Protein AF-A0A8C9LCV6-F1 (afdb_monomer_lite)

Radius of gyration: 14.2 Å; chains: 1; bounding box: 24×48×36 Å

Organism: Pavo cristatus (NCBI:txid9049)

Structure (mmCIF, N/CA/C/O backbone):
data_AF-A0A8C9LCV6-F1
#
_entry.id   AF-A0A8C9LCV6-F1
#
loop_
_atom_site.group_PDB
_atom_site.id
_atom_site.type_symbol
_atom_site.label_atom_id
_atom_site.label_alt_id
_atom_site.label_comp_id
_atom_site.label_asym_id
_atom_site.label_entity_id
_atom_site.label_seq_id
_atom_site.pdbx_PDB_ins_code
_atom_site.Cartn_x
_atom_site.Cartn_y
_atom_site.Cartn_z
_atom_site.occupancy
_atom_site.B_iso_or_equiv
_atom_site.auth_seq_id
_atom_site.auth_comp_id
_atom_site.auth_asym_id
_atom_site.auth_atom_id
_atom_site.pdbx_PDB_model_num
ATOM 1 N N . MET A 1 1 ? 5.111 32.596 -3.347 1.00 37.19 1 MET A N 1
ATOM 2 C CA . MET A 1 1 ? 4.837 31.468 -2.432 1.00 37.19 1 MET A CA 1
ATOM 3 C C . MET A 1 1 ? 4.104 30.391 -3.222 1.00 37.19 1 MET A C 1
ATOM 5 O O . MET A 1 1 ? 2.893 30.475 -3.363 1.00 37.19 1 MET A O 1
ATOM 9 N N . SER A 1 2 ? 4.832 29.452 -3.838 1.00 41.66 2 SER A N 1
ATOM 10 C CA . SER A 1 2 ? 4.213 28.379 -4.629 1.00 41.66 2 SER A CA 1
ATOM 11 C C . SER A 1 2 ? 3.547 27.384 -3.693 1.00 41.66 2 SER A C 1
ATOM 13 O O . SER A 1 2 ? 4.225 26.673 -2.952 1.00 41.66 2 SER A O 1
ATOM 15 N N . GLY A 1 3 ? 2.214 27.369 -3.708 1.00 40.94 3 GLY A N 1
ATOM 16 C CA . GLY A 1 3 ? 1.422 26.345 -3.050 1.00 40.94 3 GLY A CA 1
ATOM 17 C C . GLY A 1 3 ? 1.885 24.983 -3.544 1.00 40.94 3 GLY A C 1
ATOM 18 O O . GLY A 1 3 ? 1.785 24.683 -4.732 1.00 40.94 3 GLY A O 1
ATOM 19 N N . ARG A 1 4 ? 2.439 24.190 -2.624 1.00 45.34 4 ARG A N 1
ATOM 20 C CA . ARG A 1 4 ? 2.703 22.767 -2.805 1.00 45.34 4 ARG A CA 1
ATOM 21 C C . ARG A 1 4 ? 1.401 22.127 -3.277 1.00 45.34 4 ARG A C 1
ATOM 23 O O . ARG A 1 4 ? 0.523 21.845 -2.466 1.00 45.34 4 ARG A O 1
ATOM 30 N N . GLN A 1 5 ? 1.264 21.915 -4.583 1.00 45.50 5 GLN A N 1
ATOM 31 C CA . GLN A 1 5 ? 0.338 20.921 -5.099 1.00 45.50 5 GLN A CA 1
ATOM 32 C C . GLN A 1 5 ? 0.917 19.577 -4.672 1.00 45.50 5 GLN A C 1
ATOM 34 O O . GLN A 1 5 ? 1.698 18.966 -5.392 1.00 45.50 5 GLN A O 1
ATOM 39 N N . GLY A 1 6 ? 0.646 19.199 -3.421 1.00 42.59 6 GLY A N 1
ATOM 40 C CA . GLY A 1 6 ? 1.007 17.894 -2.901 1.00 42.59 6 GLY A CA 1
ATOM 41 C C . GLY A 1 6 ? 0.444 16.859 -3.858 1.00 42.59 6 GLY A C 1
ATOM 42 O O . GLY A 1 6 ? -0.743 16.925 -4.185 1.00 42.59 6 GLY A O 1
ATOM 43 N N . ASN A 1 7 ? 1.326 15.990 -4.355 1.00 45.88 7 ASN A N 1
ATOM 44 C CA . ASN A 1 7 ? 1.008 14.803 -5.134 1.00 45.88 7 ASN A CA 1
ATOM 45 C C . ASN A 1 7 ? -0.377 14.281 -4.737 1.00 45.88 7 ASN A C 1
ATOM 47 O O . ASN A 1 7 ? -0.546 13.793 -3.626 1.00 45.88 7 ASN A O 1
ATOM 51 N N . LYS A 1 8 ? -1.371 14.414 -5.624 1.00 52.00 8 LYS A N 1
ATOM 52 C CA . LYS A 1 8 ? -2.706 13.801 -5.477 1.00 52.00 8 LYS A CA 1
ATOM 53 C C . LYS A 1 8 ? -2.751 12.374 -6.041 1.00 52.00 8 LYS A C 1
ATOM 55 O O . LYS A 1 8 ? -3.818 11.784 -6.171 1.00 52.00 8 LYS A O 1
ATOM 60 N N . LEU A 1 9 ? -1.592 11.820 -6.394 1.00 53.12 9 LEU A N 1
ATOM 61 C CA . LEU A 1 9 ? -1.432 10.417 -6.773 1.00 53.12 9 LEU A CA 1
ATOM 62 C C . LEU A 1 9 ? -1.693 9.431 -5.612 1.00 53.12 9 LEU A C 1
ATOM 64 O O . LEU A 1 9 ? -2.414 8.463 -5.848 1.00 53.12 9 LEU A O 1
ATOM 68 N N . PRO A 1 10 ? -1.244 9.674 -4.361 1.00 54.78 10 PRO A N 1
ATOM 69 C CA . PRO A 1 10 ? -1.513 8.774 -3.250 1.00 54.78 10 PRO A CA 1
ATOM 70 C C . PRO A 1 10 ? -2.975 8.797 -2.778 1.00 54.78 10 PRO A C 1
ATOM 72 O O . PRO A 1 10 ? -3.376 7.903 -2.048 1.00 54.78 10 PRO A O 1
ATOM 75 N N . SER A 1 11 ? -3.793 9.773 -3.189 1.00 63.75 11 SER A N 1
ATOM 76 C CA . SER A 1 11 ? -5.221 9.804 -2.842 1.00 63.75 11 SER A CA 1
ATOM 77 C C . SER A 1 11 ? -6.130 9.190 -3.913 1.00 63.75 11 SER A C 1
ATOM 79 O O . SER A 1 11 ? -7.328 9.069 -3.684 1.00 63.75 11 SER A O 1
ATOM 81 N N . ASN A 1 12 ? -5.610 8.831 -5.094 1.00 79.81 12 ASN A N 1
ATOM 82 C CA . ASN A 1 12 ? -6.405 8.256 -6.185 1.00 79.81 12 ASN A CA 1
ATOM 83 C C . ASN A 1 12 ? -5.957 6.821 -6.495 1.00 79.81 12 ASN A C 1
ATOM 85 O O . ASN A 1 12 ? -5.280 6.560 -7.494 1.00 79.81 12 ASN A O 1
ATOM 89 N N . LEU A 1 13 ? -6.359 5.889 -5.624 1.00 84.31 13 LEU A N 1
ATOM 90 C CA . LEU A 1 13 ? -6.005 4.468 -5.710 1.00 84.31 13 LEU A CA 1
ATOM 91 C C . LEU A 1 13 ? -6.297 3.847 -7.092 1.00 84.31 13 LEU A C 1
ATOM 93 O O . LEU A 1 13 ? -5.404 3.183 -7.617 1.00 84.31 13 LEU A O 1
ATOM 97 N N . PRO A 1 14 ? -7.460 4.072 -7.746 1.00 86.19 14 PRO A N 1
ATOM 98 C CA . PRO A 1 14 ? -7.717 3.525 -9.082 1.00 86.19 14 PRO A CA 1
ATOM 99 C C . PRO A 1 14 ? -6.706 3.972 -10.144 1.00 86.19 14 PRO A C 1
ATOM 101 O O . PRO A 1 14 ? -6.274 3.168 -10.971 1.00 86.19 14 PRO A O 1
ATOM 104 N N . GLN A 1 15 ? -6.304 5.246 -10.117 1.00 85.19 15 GLN A N 1
ATOM 105 C CA . GLN A 1 15 ? -5.314 5.764 -11.059 1.00 85.19 15 GLN A CA 1
ATOM 106 C C . GLN A 1 15 ? -3.945 5.138 -10.802 1.00 85.19 15 GLN A C 1
ATOM 108 O O . GLN A 1 15 ? -3.304 4.677 -11.745 1.00 85.19 15 GLN A O 1
ATOM 113 N N . LEU A 1 16 ? -3.525 5.067 -9.536 1.00 87.62 16 LEU A N 1
ATOM 114 C CA . LEU A 1 16 ? -2.255 4.455 -9.160 1.00 87.62 16 LEU A CA 1
ATOM 115 C C . LEU A 1 16 ? -2.194 2.975 -9.573 1.00 87.62 16 LEU A C 1
ATOM 117 O O . LEU A 1 16 ? -1.175 2.528 -10.086 1.00 87.62 16 LEU A O 1
ATOM 121 N N . GLN A 1 17 ? -3.296 2.225 -9.466 1.00 87.19 17 GLN A N 1
ATOM 122 C CA . GLN A 1 17 ? -3.330 0.850 -9.977 1.00 87.19 17 GLN A CA 1
ATOM 123 C C . GLN A 1 17 ? -3.093 0.762 -11.479 1.00 87.19 17 GLN A C 1
ATOM 125 O O . GLN A 1 17 ? -2.392 -0.137 -11.930 1.00 87.19 17 GLN A O 1
ATOM 130 N N . ASN A 1 18 ? -3.718 1.642 -12.265 1.00 87.94 18 ASN A N 1
ATOM 131 C CA . ASN A 1 18 ? -3.552 1.633 -13.718 1.00 87.94 18 ASN A CA 1
ATOM 132 C C . ASN A 1 18 ? -2.111 1.961 -14.115 1.00 87.94 18 ASN A C 1
ATOM 134 O O . ASN A 1 18 ? -1.616 1.418 -15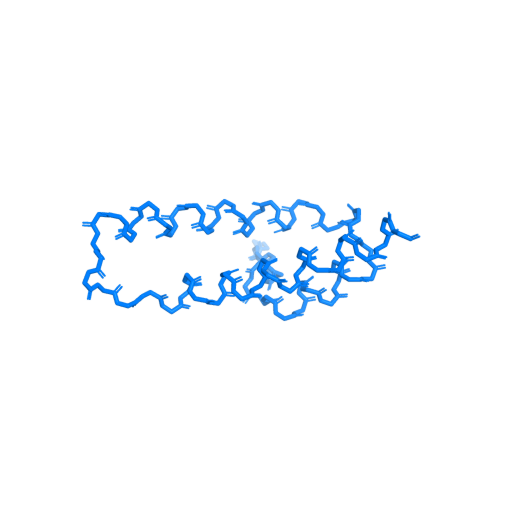.098 1.00 87.94 18 ASN A O 1
ATOM 138 N N . LEU A 1 19 ? -1.455 2.831 -13.349 1.00 87.81 19 LEU A N 1
ATOM 139 C CA . LEU A 1 19 ? -0.054 3.190 -13.527 1.00 87.81 19 LEU A CA 1
ATOM 140 C C . LEU A 1 19 ? 0.875 2.019 -13.169 1.00 87.81 19 LEU A C 1
ATOM 142 O O . LEU A 1 19 ? 1.665 1.607 -14.013 1.00 87.81 19 LEU A O 1
ATOM 146 N N . ILE A 1 20 ? 0.690 1.390 -12.002 1.00 88.06 20 ILE A N 1
ATOM 147 C CA . ILE A 1 20 ? 1.478 0.216 -11.583 1.00 88.06 20 ILE A CA 1
ATOM 148 C C . ILE A 1 20 ? 1.277 -0.972 -12.536 1.00 88.06 20 ILE A C 1
ATOM 150 O O . ILE A 1 20 ? 2.224 -1.679 -12.845 1.00 88.06 20 ILE A O 1
ATOM 154 N N . LYS A 1 21 ? 0.060 -1.192 -13.050 1.00 84.50 21 LYS A N 1
ATOM 155 C CA . LYS A 1 21 ? -0.216 -2.246 -14.047 1.00 84.50 21 LYS A CA 1
ATOM 156 C C . LYS A 1 21 ? 0.456 -2.006 -15.402 1.00 84.50 21 LYS A C 1
ATOM 158 O O . LYS A 1 21 ? 0.505 -2.933 -16.200 1.00 84.50 21 LYS A O 1
ATOM 163 N N . ARG A 1 22 ? 0.849 -0.766 -15.707 1.00 86.56 22 ARG A N 1
ATOM 164 C CA . ARG A 1 22 ? 1.511 -0.397 -16.966 1.00 86.56 22 ARG A CA 1
ATOM 165 C C . ARG A 1 22 ? 3.027 -0.415 -16.843 1.00 86.56 22 ARG A C 1
ATOM 167 O O . ARG A 1 22 ? 3.686 -0.804 -17.797 1.00 86.56 22 ARG A O 1
ATOM 174 N N . ASP A 1 23 ? 3.548 0.059 -15.717 1.00 85.44 23 ASP A N 1
ATOM 175 C CA . ASP A 1 23 ? 4.978 0.081 -15.425 1.00 85.44 23 ASP A CA 1
ATOM 176 C C . ASP A 1 23 ? 5.202 -0.025 -13.909 1.00 85.44 23 ASP A C 1
ATOM 178 O O . ASP A 1 23 ? 5.285 0.989 -13.214 1.00 85.44 23 ASP A O 1
ATOM 182 N N . PRO A 1 24 ? 5.269 -1.240 -13.352 1.00 83.50 24 PRO A N 1
ATOM 183 C CA . PRO A 1 24 ? 5.364 -1.412 -11.909 1.00 83.50 24 PRO A CA 1
ATOM 184 C C . PRO A 1 24 ? 6.657 -0.845 -11.318 1.00 83.50 24 PRO A C 1
ATOM 186 O O . PRO A 1 24 ? 6.643 -0.362 -10.187 1.00 83.50 24 PRO A O 1
ATOM 189 N N . THR A 1 25 ? 7.754 -0.853 -12.079 1.00 84.75 25 THR A N 1
ATOM 190 C CA . THR A 1 25 ? 9.068 -0.395 -11.607 1.00 84.75 25 THR A CA 1
ATOM 191 C C . THR A 1 25 ? 9.042 1.098 -11.290 1.00 84.75 25 THR A C 1
ATOM 193 O O . THR A 1 25 ? 9.504 1.510 -10.224 1.00 84.75 25 THR A O 1
ATOM 196 N N . SER A 1 26 ? 8.432 1.899 -12.170 1.00 87.62 26 SER A N 1
ATOM 197 C CA . SER A 1 26 ? 8.369 3.360 -12.036 1.00 87.62 26 SER A CA 1
ATOM 198 C C . SER A 1 26 ? 7.470 3.859 -10.902 1.00 87.62 26 SER A C 1
ATOM 200 O O . SER A 1 26 ? 7.624 5.002 -10.489 1.00 87.62 26 SER A O 1
ATOM 202 N N . TYR A 1 27 ? 6.556 3.028 -10.386 1.00 87.75 27 TYR A N 1
ATOM 203 C CA . TYR A 1 27 ? 5.588 3.408 -9.341 1.00 87.75 27 TYR A CA 1
ATOM 204 C C . TYR A 1 27 ? 5.802 2.667 -8.011 1.00 87.75 27 TYR A C 1
ATOM 206 O O . TYR A 1 27 ? 4.884 2.533 -7.192 1.00 87.75 27 TYR A O 1
ATOM 214 N N . THR A 1 28 ? 7.016 2.152 -7.794 1.00 84.19 28 THR A N 1
ATOM 215 C CA . THR A 1 28 ? 7.379 1.408 -6.578 1.00 84.19 28 THR A CA 1
ATOM 216 C C . THR A 1 28 ? 7.268 2.281 -5.324 1.00 84.19 28 THR A C 1
ATOM 218 O O . THR A 1 28 ? 6.776 1.818 -4.294 1.00 84.19 28 THR A O 1
ATOM 221 N N . GLU A 1 29 ? 7.683 3.550 -5.390 1.00 87.06 29 GLU A N 1
ATOM 222 C CA . GLU A 1 29 ? 7.650 4.460 -4.237 1.00 87.06 29 GLU A CA 1
ATOM 223 C C . GLU A 1 29 ? 6.215 4.801 -3.816 1.00 87.06 29 GLU A C 1
ATOM 225 O O . GLU A 1 29 ? 5.881 4.746 -2.631 1.00 87.06 29 GLU A O 1
ATOM 230 N N . GLU A 1 30 ? 5.327 5.079 -4.771 1.00 87.06 30 GLU A N 1
ATOM 231 C CA . GLU A 1 30 ? 3.913 5.339 -4.504 1.00 87.06 30 GLU A CA 1
ATOM 232 C C . GLU A 1 30 ? 3.200 4.100 -3.958 1.00 87.06 30 GLU A C 1
ATOM 234 O O . GLU A 1 30 ? 2.355 4.218 -3.067 1.00 87.06 30 GLU A O 1
ATOM 239 N N . PHE A 1 31 ? 3.547 2.908 -4.454 1.00 86.69 31 PHE A N 1
ATOM 240 C CA . PHE A 1 31 ? 3.055 1.654 -3.889 1.00 86.69 31 PHE A CA 1
ATOM 241 C C . PHE A 1 31 ? 3.490 1.491 -2.428 1.00 86.69 31 PHE A C 1
ATOM 243 O O . PHE A 1 31 ? 2.647 1.214 -1.572 1.00 86.69 31 PHE A O 1
ATOM 250 N N . LEU A 1 32 ? 4.774 1.707 -2.123 1.00 88.00 32 LEU A N 1
ATOM 251 C CA . LEU A 1 32 ? 5.295 1.633 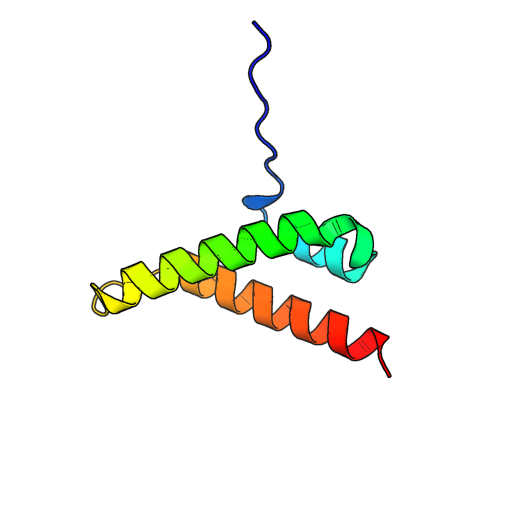-0.754 1.00 88.00 32 LEU A CA 1
ATOM 252 C C . LEU A 1 32 ? 4.618 2.651 0.164 1.00 88.00 32 LEU A C 1
ATOM 254 O O . LEU A 1 32 ? 4.275 2.323 1.298 1.00 88.00 32 LEU A O 1
ATOM 258 N N . GLN A 1 33 ? 4.339 3.857 -0.332 1.00 89.12 33 GLN A N 1
ATOM 259 C CA . GLN A 1 33 ? 3.592 4.859 0.421 1.00 89.12 33 GLN A CA 1
ATOM 260 C C . GLN A 1 33 ? 2.184 4.365 0.797 1.00 89.12 33 GLN A C 1
ATOM 262 O O . GLN A 1 33 ? 1.777 4.506 1.952 1.00 89.12 33 GLN A O 1
ATOM 267 N N . GLN A 1 34 ? 1.451 3.744 -0.137 1.00 88.12 34 GLN A N 1
ATOM 268 C CA . GLN A 1 34 ? 0.144 3.140 0.165 1.00 88.12 34 GLN A CA 1
ATOM 269 C C . GLN A 1 34 ? 0.253 1.940 1.103 1.00 88.12 34 GLN A C 1
ATOM 271 O O . GLN A 1 34 ? -0.611 1.741 1.955 1.00 88.12 34 GLN A O 1
ATOM 276 N N . TYR A 1 35 ? 1.319 1.153 0.981 1.00 89.00 35 TYR A N 1
ATOM 277 C CA . TYR A 1 35 ? 1.570 0.024 1.865 1.00 89.00 35 TYR A CA 1
ATOM 278 C C . TYR A 1 35 ? 1.821 0.475 3.310 1.00 89.00 35 TYR A C 1
ATOM 280 O O . TYR A 1 35 ? 1.218 -0.067 4.234 1.00 89.00 35 TYR A O 1
ATOM 288 N N . HIS A 1 36 ? 2.622 1.521 3.521 1.00 89.75 36 HIS A N 1
ATOM 289 C CA . HIS A 1 36 ? 2.796 2.119 4.846 1.00 89.75 36 HIS A CA 1
ATOM 290 C C . HIS A 1 36 ? 1.484 2.678 5.400 1.00 89.75 36 HIS A C 1
ATOM 292 O O . HIS A 1 36 ? 1.175 2.481 6.573 1.00 89.75 36 HIS A O 1
ATOM 298 N N . HIS A 1 37 ? 0.673 3.310 4.549 1.00 89.06 37 HIS A N 1
ATOM 299 C CA . HIS A 1 37 ? -0.638 3.810 4.950 1.00 89.06 37 HIS A CA 1
ATOM 300 C C . HIS A 1 37 ? -1.563 2.680 5.425 1.00 89.06 37 HIS A C 1
ATOM 302 O O . HIS A 1 37 ? -2.203 2.800 6.473 1.00 89.06 37 HIS A O 1
ATOM 308 N N . TYR A 1 38 ? -1.566 1.559 4.698 1.00 90.50 38 TYR A N 1
ATOM 309 C CA . TYR A 1 38 ? -2.251 0.329 5.084 1.00 90.50 38 TYR A CA 1
ATOM 310 C C . TYR A 1 38 ? -1.759 -0.198 6.437 1.00 90.50 38 TYR A C 1
ATOM 312 O O . TYR A 1 38 ? -2.583 -0.496 7.297 1.00 90.50 38 TYR A O 1
ATOM 320 N N . GLN A 1 39 ? -0.444 -0.259 6.667 1.00 90.12 39 GLN A N 1
ATOM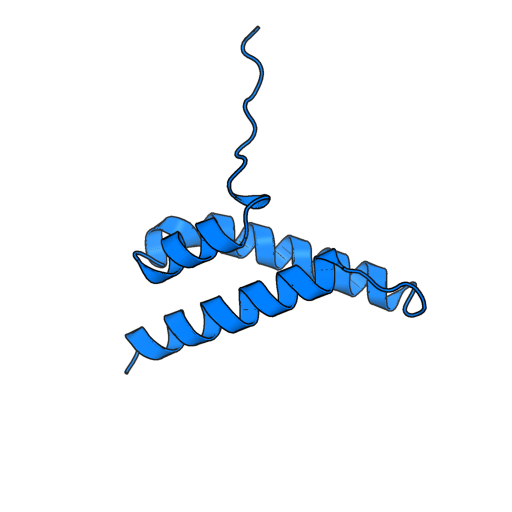 321 C CA . GLN A 1 39 ? 0.116 -0.717 7.944 1.00 90.12 39 GLN A CA 1
ATOM 322 C C . GLN A 1 39 ? -0.357 0.149 9.117 1.00 90.12 39 GLN A C 1
ATOM 324 O O . GLN A 1 39 ? -0.863 -0.389 10.100 1.00 90.12 39 GLN A O 1
ATOM 329 N N . SER A 1 40 ? -0.298 1.478 8.986 1.00 89.56 40 SER A N 1
ATOM 330 C CA . SER A 1 40 ? -0.811 2.390 10.015 1.00 89.56 40 SER A CA 1
ATOM 331 C C . SER A 1 40 ? -2.310 2.194 10.266 1.00 89.56 40 SER A C 1
ATOM 333 O O . SER A 1 40 ? -2.763 2.229 11.407 1.00 89.56 40 SER A O 1
ATOM 335 N N . HIS A 1 41 ? -3.092 1.944 9.213 1.00 86.94 41 HIS A N 1
ATOM 336 C CA . HIS A 1 41 ? -4.526 1.675 9.329 1.00 86.94 41 HIS A CA 1
ATOM 337 C C . HIS A 1 41 ? -4.828 0.359 10.047 1.00 86.94 41 HIS A C 1
ATOM 339 O O . HIS A 1 41 ? -5.760 0.304 10.850 1.00 86.94 41 HIS A O 1
ATOM 345 N N . VAL A 1 42 ? -4.042 -0.685 9.781 1.00 89.25 42 VAL A N 1
ATOM 346 C CA . VAL A 1 42 ? -4.143 -1.974 10.475 1.00 89.25 42 VAL A CA 1
ATOM 347 C C . VAL A 1 42 ? -3.793 -1.819 11.948 1.00 89.25 42 VAL A C 1
ATOM 349 O O . VAL A 1 42 ? -4.537 -2.317 12.786 1.00 89.25 42 VAL A O 1
ATOM 352 N N . GLU A 1 43 ? -2.724 -1.091 12.276 1.00 89.31 43 GLU A N 1
ATOM 353 C CA . GLU A 1 43 ? -2.355 -0.809 13.666 1.00 89.31 43 GLU A CA 1
ATOM 354 C C . GLU A 1 43 ? -3.497 -0.093 14.399 1.00 89.31 43 GLU A C 1
ATOM 356 O O . GLU A 1 43 ? -3.960 -0.557 15.442 1.00 89.31 43 GLU A O 1
ATOM 361 N N . ILE A 1 44 ? -4.047 0.977 13.820 1.00 86.06 44 ILE A N 1
ATOM 362 C CA . ILE A 1 44 ? -5.197 1.691 14.398 1.00 86.06 44 ILE A CA 1
ATOM 363 C C . ILE A 1 44 ? -6.402 0.755 14.567 1.00 86.06 44 ILE A C 1
ATOM 365 O O . ILE A 1 44 ? -7.060 0.780 15.609 1.00 86.06 44 ILE A O 1
ATOM 369 N N . PHE A 1 45 ? -6.682 -0.095 13.576 1.00 86.31 45 PHE A N 1
ATOM 370 C CA . PHE A 1 45 ? -7.777 -1.060 13.642 1.00 86.31 45 PHE A CA 1
ATOM 371 C C . PHE A 1 45 ? -7.563 -2.104 14.744 1.00 86.31 45 PHE A C 1
ATOM 373 O O . PHE A 1 45 ? -8.508 -2.439 15.452 1.00 86.31 45 PHE A O 1
ATOM 380 N N . THR A 1 46 ? -6.327 -2.563 14.971 1.00 84.81 46 THR A N 1
ATOM 381 C CA . THR A 1 46 ? -6.016 -3.460 16.097 1.00 84.81 46 THR A CA 1
ATOM 382 C C . THR A 1 46 ? -6.244 -2.809 17.461 1.00 84.81 46 THR A C 1
ATOM 384 O O . THR A 1 46 ? -6.601 -3.511 18.404 1.00 84.81 46 THR A O 1
ATOM 387 N N . PHE A 1 47 ? -6.118 -1.481 17.573 1.00 85.56 47 PHE A N 1
ATOM 388 C CA . PHE A 1 47 ? -6.468 -0.751 18.797 1.00 85.56 47 PHE A CA 1
ATOM 389 C C . PHE A 1 47 ? -7.979 -0.505 18.952 1.00 85.56 47 PHE A C 1
ATOM 391 O O . PHE A 1 47 ? -8.457 -0.401 20.082 1.00 85.56 47 PHE A O 1
ATOM 398 N N . GLN A 1 48 ? -8.739 -0.381 17.856 1.00 82.31 48 GLN A N 1
ATOM 399 C CA . GLN A 1 48 ? -10.190 -0.130 17.872 1.00 82.31 48 GLN A CA 1
ATOM 400 C C . GLN A 1 48 ? -10.927 -0.933 16.782 1.00 82.31 48 GLN A C 1
ATOM 402 O O . GLN A 1 48 ? -11.331 -0.358 15.766 1.00 82.31 48 GLN A O 1
ATOM 407 N N . PRO A 1 49 ? -11.166 -2.240 16.997 1.00 79.44 49 PRO A N 1
ATOM 408 C CA . PRO A 1 49 ? -11.762 -3.112 15.981 1.00 79.44 49 PRO A CA 1
ATOM 409 C C . PRO A 1 49 ? -13.251 -2.831 15.717 1.00 79.44 49 PRO A C 1
ATOM 41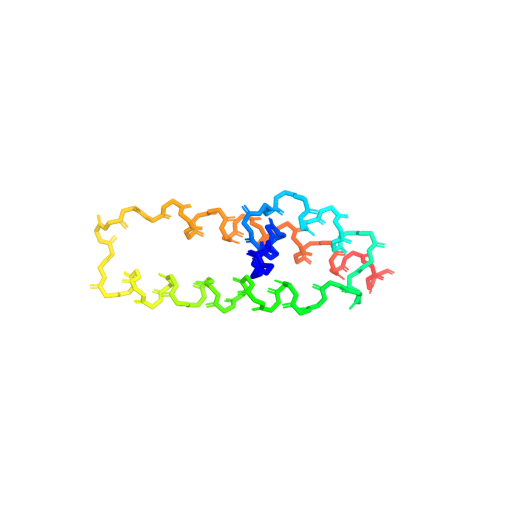1 O O . PRO A 1 49 ? -13.762 -3.171 14.654 1.00 79.44 49 PRO A O 1
ATOM 414 N N . ASP A 1 50 ? -13.950 -2.175 16.650 1.00 81.19 50 ASP A N 1
ATOM 415 C CA . ASP A 1 50 ? -15.387 -1.876 16.536 1.00 81.19 50 ASP A CA 1
ATOM 416 C C . ASP A 1 50 ? -15.721 -0.774 15.519 1.00 81.19 50 ASP A C 1
ATOM 418 O O . ASP A 1 50 ? -16.892 -0.542 15.206 1.00 81.19 50 ASP A O 1
ATOM 422 N N . LYS A 1 51 ? -14.717 -0.064 14.992 1.00 78.69 51 LYS A N 1
ATOM 423 C CA . LYS A 1 51 ? -14.943 1.014 14.026 1.00 78.69 51 LYS A CA 1
ATOM 424 C C . LYS A 1 51 ? -14.673 0.531 12.602 1.00 78.69 51 LYS A C 1
ATOM 426 O O . LYS A 1 51 ? -13.527 0.221 12.275 1.00 78.69 51 LYS A O 1
ATOM 431 N N . PRO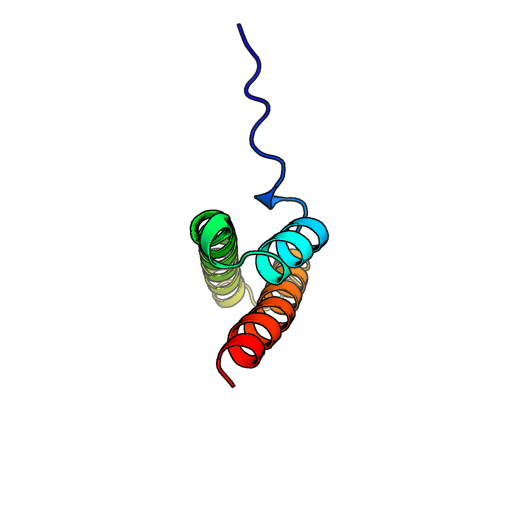 A 1 52 ? -15.686 0.528 11.715 1.00 75.31 52 PRO A N 1
ATOM 432 C CA . PRO A 1 52 ? -15.466 0.202 10.316 1.00 75.31 52 PRO A CA 1
ATOM 433 C C . PRO A 1 52 ? -14.559 1.255 9.678 1.00 75.31 52 PRO A C 1
ATOM 435 O O . PRO A 1 52 ? -14.887 2.443 9.642 1.00 75.31 52 PRO A O 1
ATOM 438 N N . ASN A 1 53 ? -13.422 0.806 9.152 1.00 81.31 53 ASN A N 1
ATOM 439 C CA . ASN A 1 53 ? -12.458 1.665 8.485 1.00 81.31 53 ASN A CA 1
ATOM 440 C C . ASN A 1 53 ? -12.583 1.506 6.961 1.00 81.31 53 ASN A C 1
ATOM 442 O O . ASN A 1 53 ? -12.102 0.535 6.376 1.00 81.31 53 ASN A O 1
ATOM 446 N N . LYS A 1 54 ? -13.277 2.456 6.320 1.00 82.81 54 LYS A N 1
ATOM 447 C CA . LYS A 1 54 ? -13.488 2.453 4.863 1.00 82.81 54 LYS A CA 1
ATOM 448 C C . LYS A 1 54 ? -12.176 2.593 4.090 1.00 82.81 54 LYS A C 1
ATOM 450 O O . LYS A 1 54 ? -12.005 1.913 3.086 1.00 82.81 54 LYS A O 1
ATOM 455 N N . GLU A 1 55 ? -11.247 3.406 4.587 1.00 83.88 55 GLU A N 1
ATOM 456 C CA . GLU A 1 55 ? -9.936 3.601 3.958 1.00 83.88 55 GLU A CA 1
ATOM 457 C C . GLU A 1 55 ? -9.121 2.305 3.982 1.00 83.88 55 GLU A C 1
ATOM 459 O O . GLU A 1 55 ? -8.553 1.912 2.967 1.00 83.88 55 GLU A O 1
ATOM 464 N N . LEU A 1 56 ? -9.153 1.564 5.096 1.00 86.56 56 LEU A N 1
ATOM 465 C CA . LEU A 1 56 ? -8.528 0.241 5.178 1.00 86.56 56 LEU A CA 1
ATOM 466 C C . LEU A 1 56 ? -9.107 -0.724 4.132 1.00 86.56 56 LEU A C 1
ATOM 468 O O . LEU A 1 56 ? -8.352 -1.427 3.464 1.00 86.56 56 LEU A O 1
ATOM 472 N N . ALA A 1 57 ? -10.431 -0.745 3.953 1.00 88.00 57 ALA A N 1
ATOM 473 C CA . ALA A 1 57 ? -11.073 -1.598 2.953 1.00 88.00 57 ALA A CA 1
ATOM 474 C C . ALA A 1 57 ? -10.651 -1.232 1.517 1.00 88.00 57 ALA A C 1
ATOM 476 O O . ALA A 1 57 ? -10.374 -2.122 0.709 1.00 88.00 57 ALA A O 1
ATOM 477 N N . GLU A 1 58 ? -10.554 0.062 1.203 1.00 88.12 58 GLU A N 1
ATOM 478 C CA . GLU A 1 58 ? -10.075 0.549 -0.095 1.00 88.12 58 GLU A CA 1
ATOM 479 C C . GLU A 1 58 ? -8.598 0.202 -0.336 1.00 88.12 58 GLU A C 1
ATOM 481 O O . GLU A 1 58 ? -8.243 -0.260 -1.425 1.00 88.12 58 GLU A O 1
ATOM 486 N N . LEU A 1 59 ? -7.748 0.339 0.686 1.00 89.06 59 LEU A N 1
ATOM 487 C CA . LEU A 1 59 ? -6.330 -0.027 0.632 1.00 89.06 59 LEU A CA 1
ATOM 488 C C . LEU A 1 59 ? -6.133 -1.536 0.433 1.00 89.06 59 LEU A C 1
ATOM 490 O O . LEU A 1 59 ? -5.330 -1.947 -0.403 1.00 89.06 59 LEU A O 1
ATOM 494 N N . VAL A 1 60 ? -6.903 -2.377 1.130 1.00 89.94 60 VAL A N 1
ATOM 495 C CA . VAL A 1 60 ? -6.877 -3.841 0.942 1.00 89.94 60 VAL A CA 1
ATOM 496 C C . VAL A 1 60 ? -7.282 -4.214 -0.485 1.00 89.94 60 VAL A C 1
ATOM 498 O O . VAL A 1 60 ? -6.610 -5.015 -1.138 1.00 89.94 60 VAL A O 1
ATOM 501 N N . MET A 1 61 ? -8.353 -3.602 -0.998 1.00 90.25 61 MET A N 1
ATOM 502 C CA . MET A 1 61 ? -8.807 -3.773 -2.381 1.00 90.25 61 MET A CA 1
ATOM 503 C C . MET A 1 61 ? -7.725 -3.382 -3.395 1.00 90.25 61 MET A C 1
ATOM 505 O O . MET A 1 61 ? -7.492 -4.108 -4.366 1.00 90.25 61 MET A O 1
ATOM 509 N N . PHE A 1 62 ? -7.040 -2.263 -3.154 1.00 89.88 62 PHE A N 1
ATOM 510 C CA . PHE A 1 62 ? -5.919 -1.799 -3.965 1.00 89.88 62 PHE A CA 1
ATOM 511 C C . PHE A 1 62 ? -4.767 -2.811 -3.985 1.00 89.88 62 PHE A C 1
ATOM 513 O O . PHE A 1 62 ? -4.360 -3.249 -5.065 1.00 89.88 62 PHE A O 1
ATOM 520 N N . LEU A 1 63 ? -4.292 -3.245 -2.813 1.00 88.75 63 LEU A N 1
ATOM 521 C CA . LEU A 1 63 ? -3.183 -4.197 -2.691 1.00 88.75 63 LEU A CA 1
ATOM 522 C C . LEU A 1 63 ? -3.502 -5.535 -3.374 1.00 88.75 63 LEU A C 1
ATOM 524 O O . LEU A 1 63 ? -2.672 -6.063 -4.114 1.00 88.75 63 LEU A O 1
ATOM 528 N N . ALA A 1 64 ? -4.724 -6.052 -3.215 1.00 88.00 64 ALA A N 1
ATOM 529 C CA . ALA A 1 64 ? -5.159 -7.290 -3.863 1.00 88.00 64 ALA A CA 1
ATOM 530 C C . ALA A 1 64 ? -5.180 -7.187 -5.401 1.00 88.00 64 ALA A C 1
ATOM 532 O O . ALA A 1 64 ? -4.917 -8.161 -6.113 1.00 88.00 64 ALA A O 1
ATOM 533 N N . GLN A 1 65 ? -5.508 -6.013 -5.944 1.00 85.31 65 GLN A N 1
ATOM 534 C CA . GLN A 1 65 ? -5.533 -5.779 -7.389 1.00 85.31 65 GLN A CA 1
ATOM 535 C C . GLN A 1 65 ? -4.130 -5.599 -7.979 1.00 85.31 65 GLN A C 1
ATOM 537 O O . GLN A 1 65 ? -3.883 -6.107 -9.074 1.00 85.31 65 GLN A O 1
ATOM 542 N N . VAL A 1 66 ? -3.220 -4.936 -7.261 1.00 83.62 66 VAL A N 1
ATOM 543 C CA . VAL A 1 66 ? -1.823 -4.743 -7.681 1.00 83.62 66 VAL A CA 1
ATOM 544 C C . VAL A 1 66 ? -1.006 -6.028 -7.546 1.00 83.62 66 VAL A C 1
ATOM 546 O O . VAL A 1 66 ? -0.298 -6.394 -8.480 1.00 83.62 66 VAL A O 1
ATOM 549 N N . GLY A 1 67 ? -1.162 -6.775 -6.447 1.00 76.19 67 GLY A N 1
ATOM 550 C CA . GLY A 1 67 ? -0.447 -8.038 -6.235 1.00 76.19 67 GLY A CA 1
ATOM 551 C C . GLY A 1 67 ? -0.722 -9.067 -7.335 1.00 76.19 67 GLY A C 1
ATOM 552 O O . GLY A 1 67 ? 0.196 -9.720 -7.823 1.00 76.19 67 GLY A O 1
ATOM 553 N N . ARG A 1 68 ? -1.971 -9.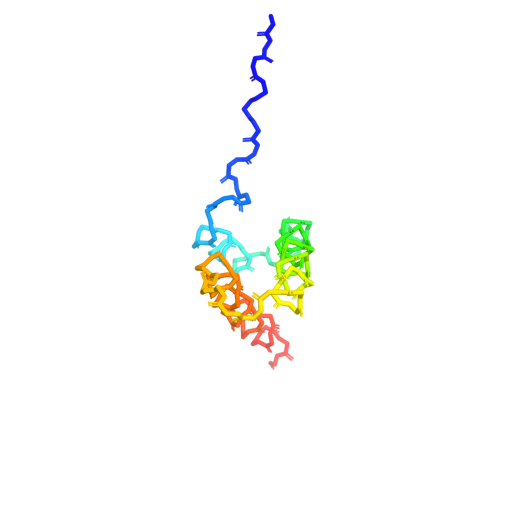149 -7.818 1.00 73.94 68 ARG A N 1
ATOM 554 C CA . ARG A 1 68 ? -2.316 -9.993 -8.978 1.00 73.94 68 ARG A CA 1
ATOM 555 C C . ARG A 1 68 ? -1.641 -9.554 -10.277 1.00 73.94 68 ARG A C 1
ATOM 557 O O . ARG A 1 68 ? -1.380 -10.404 -11.119 1.00 73.94 68 ARG A O 1
ATOM 564 N N . ALA A 1 69 ? -1.406 -8.258 -10.465 1.00 69.69 69 ALA A N 1
ATOM 565 C CA . ALA A 1 69 ? -0.745 -7.751 -11.663 1.00 69.69 69 ALA A CA 1
ATOM 566 C C . ALA A 1 69 ? 0.758 -8.073 -11.648 1.00 69.69 69 ALA A C 1
ATOM 568 O O . ALA A 1 69 ? 1.254 -8.643 -12.613 1.00 69.69 69 ALA A O 1
ATOM 569 N N . LEU A 1 70 ? 1.435 -7.823 -10.520 1.00 64.56 70 LEU A N 1
ATOM 570 C CA . LEU A 1 70 ? 2.862 -8.126 -10.332 1.00 64.56 70 LEU A CA 1
ATOM 571 C C . LEU A 1 70 ? 3.183 -9.623 -10.470 1.00 64.56 70 LEU A C 1
ATOM 573 O O . LEU A 1 70 ? 4.219 -9.998 -11.016 1.00 64.56 70 LEU A O 1
ATOM 577 N N . LEU A 1 71 ? 2.289 -10.495 -9.996 1.00 63.78 71 LEU A N 1
ATOM 578 C CA . LEU A 1 71 ? 2.453 -11.946 -10.129 1.00 63.78 71 LEU A CA 1
ATOM 579 C C . LEU A 1 71 ? 2.281 -12.437 -11.573 1.00 63.78 71 LEU A C 1
ATOM 581 O O . LEU A 1 71 ? 2.893 -13.429 -11.953 1.00 63.78 71 LEU A O 1
ATOM 585 N N . ARG A 1 72 ? 1.466 -11.753 -12.383 1.00 58.59 72 ARG A N 1
ATOM 586 C CA . ARG A 1 72 ? 1.160 -12.171 -13.756 1.00 58.59 72 ARG A CA 1
ATOM 587 C C . ARG A 1 72 ? 2.257 -11.811 -14.761 1.00 58.59 72 ARG A C 1
ATOM 589 O O . ARG A 1 72 ? 2.357 -12.488 -15.772 1.00 58.59 72 ARG A O 1
ATOM 596 N N . GLU A 1 73 ? 3.071 -10.790 -14.499 1.00 54.75 73 GLU A N 1
ATOM 597 C CA . GLU A 1 73 ? 4.246 -10.478 -15.333 1.00 54.75 73 GLU A CA 1
ATOM 598 C C . GLU A 1 73 ? 5.435 -11.424 -15.099 1.00 54.75 73 GLU A C 1
ATOM 600 O O . GLU A 1 73 ? 6.334 -11.484 -15.929 1.00 54.75 73 GLU A O 1
ATOM 605 N N . ASN A 1 74 ? 5.441 -12.186 -13.999 1.00 51.62 74 ASN A N 1
ATOM 606 C CA . ASN A 1 74 ? 6.520 -13.120 -13.649 1.00 51.62 74 ASN A CA 1
ATOM 607 C C . ASN A 1 74 ? 6.249 -14.581 -14.077 1.00 51.62 74 ASN A C 1
ATOM 609 O O . ASN A 1 74 ? 6.888 -15.492 -13.552 1.00 51.62 74 ASN A O 1
ATOM 613 N N . THR A 1 75 ? 5.297 -14.828 -14.988 1.00 46.44 75 THR A N 1
ATOM 614 C CA . THR A 1 75 ? 4.997 -16.165 -15.552 1.00 46.44 75 THR A CA 1
ATOM 615 C C . THR A 1 75 ? 5.071 -16.132 -17.070 1.00 46.44 75 THR A C 1
ATOM 617 O O . THR A 1 75 ? 5.619 -17.095 -17.647 1.00 46.44 75 THR A O 1
#

Sequence (75 aa):
MSGRQGNKLPSNLPQLQNLIKRDPTSYTEEFLQQYHHYQSHVEIFTFQPDKPNKELAELVMFLAQVGRALLRENT

pLDDT: mean 77.67, std 15.57, range [37.19, 90.5]

Secondary structure (DSSP, 8-state):
-------SSTT-HHHHHHHHTT-TGGGHHHHHHHHHHHHHHHHHHHH-TTS--HHHHHHHHHHHHHHHHHHHTT-

Foldseek 3Di:
DDPPPDPCLLVDLVVLLVVCLVPVVVSVVSLVVLVVVLVVVVVVCVVPVPDDDPSNVSSVVSCVSNVVSVVVVVD

InterPro domains:
  IPR027312 Sda1 [PTHR12730] (4-67)